Protein AF-A0A1G2T6P6-F1 (afdb_monomer)

Radius of gyration: 22.3 Å; Cα contacts (8 Å, |Δi|>4): 301; chains: 1; bounding box: 44×37×72 Å

Sequence (146 aa):
MTWNLAQNQEDIMKKLFVVVLVALVVGGCVAYPIGGSDGTLLYVPYQVGVFARVVNNCAPLLDLETVNGVVVQGLPYGNSVTVPLISMPFGGSNRRMSLTAKGYTVERQYLGSLTAQFYVSTYQGSRSEVWEVNRLYLPNGRGGCQ

Foldseek 3Di:
DVVVVVVVVVVVVVVVVVVVVVCLQQVQWDWDFPDDDPPDTHTDTAWAWEFEWEAEQFAQFKWKAWPVGTPDGGQGHRDIDTDTFTFGRDDPQKTKTKIKIWHAHPVRHTFAMDIDIDIDGPVRGYYYDYHYCNAGADPVGPTRGD

Secondary structure (DSSP, 8-state):
-HHHHHHHHHHHHHHHHHHHHHHHHHTT-EEEE---STT---EEEE--EEEEEEEE-S-SEEEEEETTEEEEEEEETT-EEEEEEEPPTT--SEEEEEEEEEEE-TT--EEEEEEEEEEEETTT--EEEEEEE---B-TTSS----

pLDDT: mean 79.65, std 15.3, range [50.09,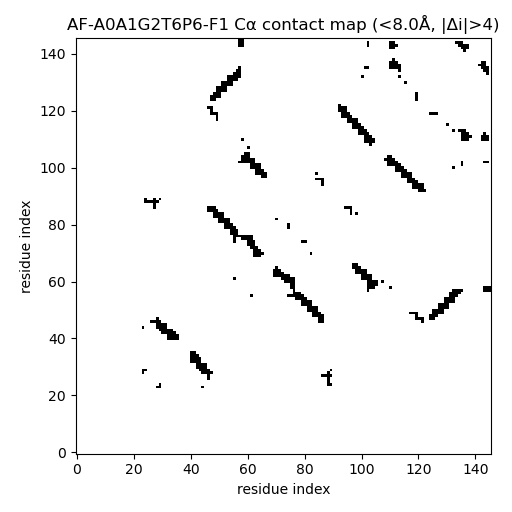 97.56]

Mean predicted aligned error: 11.45 Å

Nearest PDB structures (foldseek):
  5a9d-assembly1_B  TM=3.685E-01  e=5.557E-02  Mus musculus
  2xwx-assembly1_B  TM=5.545E-01  e=1.812E+00  Vibrio cholerae
  5e1v-assembly2_A  TM=3.906E-01  e=2.801E+00  Bacillus subtilis subsp. subtilis str. 168
  6yfi-assembly2_C  TM=2.871E-01  e=4.828E+00  Leviviridae sp.
  6fq0-assembly2_C  TM=3.042E-01  e=5.384E+00  Acinetobacter baumannii

Structure (mmCIF, N/CA/C/O backbone):
data_AF-A0A1G2T6P6-F1
#
_entry.id   AF-A0A1G2T6P6-F1
#
loop_
_atom_site.group_PDB
_atom_site.id
_atom_site.type_symbol
_atom_site.label_atom_id
_atom_site.label_alt_id
_atom_site.label_comp_id
_atom_site.label_asym_id
_atom_site.label_entity_id
_atom_site.label_seq_id
_atom_site.pdbx_PDB_ins_code
_atom_site.Cartn_x
_atom_site.Cartn_y
_atom_site.Cartn_z
_atom_site.occupancy
_atom_site.B_iso_or_equiv
_atom_site.auth_seq_id
_atom_site.auth_comp_id
_atom_site.auth_asym_id
_atom_site.auth_atom_id
_atom_site.pdbx_PDB_model_num
ATOM 1 N N . MET A 1 1 ? 18.632 27.521 -50.936 1.00 50.38 1 MET A N 1
ATOM 2 C CA . MET A 1 1 ? 17.415 27.425 -50.090 1.00 50.38 1 MET A CA 1
ATOM 3 C C . MET A 1 1 ? 17.262 26.086 -49.358 1.00 50.38 1 MET A C 1
ATOM 5 O O . MET A 1 1 ? 16.433 26.008 -48.466 1.00 50.38 1 MET A O 1
ATOM 9 N N . THR A 1 2 ? 18.056 25.053 -49.658 1.00 52.19 2 THR A N 1
ATOM 10 C CA . THR A 1 2 ? 17.966 23.720 -49.024 1.00 52.19 2 THR A CA 1
ATOM 11 C C . THR A 1 2 ? 18.607 23.629 -47.629 1.00 52.19 2 THR A C 1
ATOM 13 O O . THR A 1 2 ? 18.126 22.873 -46.793 1.00 52.19 2 THR A O 1
ATOM 16 N N . TRP A 1 3 ? 19.629 24.445 -47.341 1.00 50.09 3 TRP A N 1
ATOM 17 C CA . TRP A 1 3 ? 20.327 24.469 -46.043 1.00 50.09 3 TRP A CA 1
ATOM 18 C C . TRP A 1 3 ? 19.431 24.875 -44.862 1.00 50.09 3 TRP A C 1
ATOM 20 O O . TRP A 1 3 ? 19.437 24.210 -43.831 1.00 50.09 3 TRP A O 1
ATOM 30 N N . ASN A 1 4 ? 18.581 25.892 -45.035 1.00 56.38 4 ASN A N 1
ATOM 31 C CA . ASN A 1 4 ? 17.688 26.365 -43.968 1.00 56.38 4 ASN A CA 1
ATOM 32 C C . ASN A 1 4 ? 16.598 25.346 -43.602 1.00 56.38 4 ASN A C 1
ATOM 34 O O . ASN A 1 4 ? 16.131 25.334 -42.470 1.00 56.38 4 ASN A O 1
ATOM 38 N N . LEU A 1 5 ? 16.191 24.487 -44.543 1.00 53.84 5 LEU A N 1
ATOM 39 C CA . LEU A 1 5 ? 15.219 23.422 -44.284 1.00 53.84 5 LEU A CA 1
ATOM 40 C C . LEU A 1 5 ? 15.857 22.278 -43.495 1.00 53.84 5 LEU A C 1
ATOM 42 O O . LEU A 1 5 ? 15.279 21.848 -42.504 1.00 53.84 5 LEU A O 1
ATOM 46 N N . ALA A 1 6 ? 17.057 21.835 -43.880 1.00 58.34 6 ALA A N 1
ATOM 47 C CA . ALA A 1 6 ? 17.773 20.771 -43.175 1.00 58.34 6 ALA A CA 1
ATOM 48 C C . ALA A 1 6 ? 18.089 21.158 -41.720 1.00 58.34 6 ALA A C 1
ATOM 50 O O . ALA A 1 6 ? 17.825 20.385 -40.805 1.00 58.34 6 ALA A O 1
ATOM 51 N N . GLN A 1 7 ? 18.553 22.389 -41.502 1.00 60.56 7 GLN A N 1
ATOM 52 C CA . GLN A 1 7 ? 18.909 22.893 -40.175 1.00 60.56 7 GLN A CA 1
ATOM 53 C C . GLN A 1 7 ? 17.677 23.069 -39.270 1.00 60.56 7 GLN A C 1
ATOM 55 O O . GLN A 1 7 ? 17.708 22.722 -38.092 1.00 60.56 7 GLN A O 1
ATOM 60 N N . ASN A 1 8 ? 16.550 23.505 -39.842 1.00 66.25 8 ASN A N 1
ATOM 61 C CA . ASN A 1 8 ? 15.280 23.618 -39.123 1.00 66.25 8 ASN A CA 1
ATOM 62 C C . ASN A 1 8 ? 14.686 22.238 -38.766 1.00 66.25 8 ASN A C 1
ATOM 64 O O . ASN A 1 8 ? 14.136 22.064 -37.683 1.00 66.25 8 ASN A O 1
ATOM 68 N N . GLN A 1 9 ? 14.831 21.229 -39.636 1.00 67.12 9 GLN A N 1
ATOM 69 C CA . GLN A 1 9 ? 14.434 19.847 -39.323 1.00 67.12 9 GLN A CA 1
ATOM 70 C C . GLN A 1 9 ? 15.298 19.237 -38.207 1.00 67.12 9 GLN A C 1
ATOM 72 O O . GLN A 1 9 ? 14.778 18.553 -37.326 1.00 67.12 9 GLN A O 1
ATOM 77 N N . GLU A 1 10 ? 16.602 19.518 -38.206 1.00 70.50 10 GLU A N 1
ATOM 78 C CA . GLU A 1 10 ? 17.533 19.036 -37.182 1.00 70.50 10 GLU A CA 1
ATOM 79 C C . GLU A 1 10 ? 17.234 19.638 -35.798 1.00 70.50 10 GLU A C 1
ATOM 81 O O . GLU A 1 10 ? 17.223 18.922 -34.795 1.00 70.50 10 GLU A O 1
ATOM 86 N N . ASP A 1 11 ? 16.912 20.933 -35.739 1.00 73.06 11 ASP A N 1
ATOM 87 C CA . ASP A 1 11 ? 16.518 21.611 -34.499 1.00 73.06 11 ASP A CA 1
ATOM 88 C C . ASP A 1 11 ? 15.164 21.127 -33.963 1.00 73.06 11 ASP A C 1
ATOM 90 O O . ASP A 1 11 ? 14.991 20.978 -32.748 1.00 73.06 11 ASP A O 1
ATOM 94 N N . ILE A 1 12 ? 14.205 20.831 -34.846 1.00 73.94 12 ILE A N 1
ATOM 95 C CA . ILE A 1 12 ? 12.920 20.232 -34.461 1.00 73.94 12 ILE A CA 1
ATOM 96 C C . ILE A 1 12 ? 13.136 18.819 -33.903 1.00 73.94 12 ILE A C 1
ATOM 98 O O . ILE A 1 12 ? 12.589 18.499 -32.846 1.00 73.94 12 ILE A O 1
ATOM 102 N N . MET A 1 13 ? 13.976 17.996 -34.542 1.00 72.06 13 MET A N 1
ATOM 103 C CA . MET A 1 13 ? 14.312 16.662 -34.031 1.00 72.06 13 MET A CA 1
ATOM 104 C C . MET A 1 13 ? 15.025 16.716 -32.679 1.00 72.06 13 MET A C 1
ATOM 106 O O . MET A 1 13 ? 14.673 15.949 -31.786 1.00 72.06 13 MET A O 1
ATOM 110 N N . LYS A 1 14 ? 15.973 17.642 -32.482 1.00 70.62 14 LYS A N 1
ATOM 111 C CA . LYS A 1 14 ? 16.655 17.826 -31.188 1.00 70.62 14 LYS A CA 1
ATOM 112 C C . LYS A 1 14 ? 15.668 18.204 -30.086 1.00 70.62 14 LYS A C 1
ATOM 114 O O . LYS A 1 14 ? 15.700 17.615 -29.008 1.00 70.62 14 LYS A O 1
ATOM 119 N N . LYS A 1 15 ? 14.748 19.135 -30.360 1.00 72.69 15 LYS A N 1
ATOM 120 C CA . LYS A 1 15 ? 13.702 19.530 -29.403 1.00 72.69 15 LYS A CA 1
ATOM 121 C C . LYS A 1 15 ? 12.754 18.375 -29.086 1.00 72.69 15 LYS A C 1
ATOM 123 O O . LYS A 1 15 ? 12.485 18.132 -27.914 1.00 72.69 15 LYS A O 1
ATOM 128 N N . LEU A 1 16 ? 12.295 17.633 -30.095 1.00 73.44 16 LEU A N 1
ATOM 129 C CA . LEU A 1 16 ? 11.448 16.451 -29.897 1.00 73.44 16 LEU A CA 1
ATOM 130 C C . LEU A 1 16 ? 12.164 15.372 -29.080 1.00 73.44 16 LEU A C 1
ATOM 132 O O . LEU A 1 16 ? 11.576 14.821 -28.155 1.00 73.44 16 LEU A O 1
ATOM 136 N N . PHE A 1 17 ? 13.441 15.116 -29.363 1.00 74.38 17 PHE A N 1
ATOM 137 C CA . PHE A 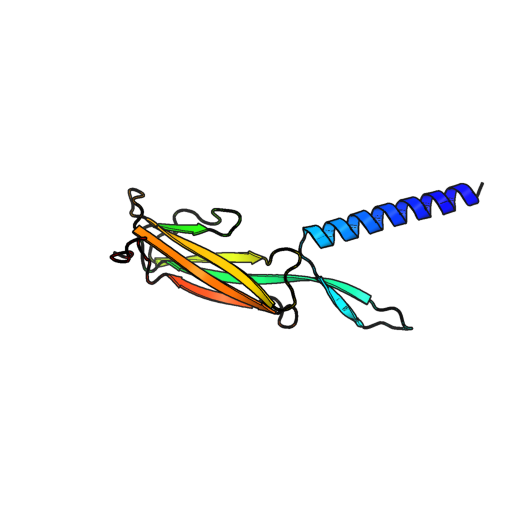1 17 ? 14.245 14.143 -28.630 1.00 74.38 17 PHE A CA 1
ATOM 138 C C . PHE A 1 17 ? 14.403 14.523 -27.153 1.00 74.38 17 PHE A C 1
ATOM 140 O O . PHE A 1 17 ? 14.223 13.679 -26.278 1.00 74.38 17 PHE A O 1
ATOM 147 N N . VAL A 1 18 ? 14.657 15.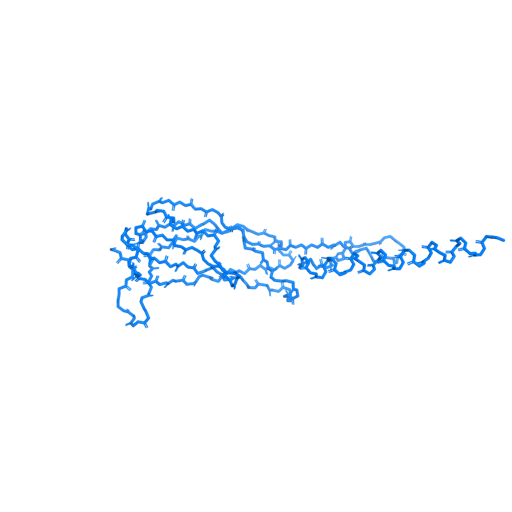803 -26.861 1.00 72.69 18 VAL A N 1
ATOM 148 C CA . VAL A 1 18 ? 14.714 16.315 -25.483 1.00 72.69 18 VAL A CA 1
ATOM 149 C C . VAL A 1 18 ? 13.360 16.173 -24.785 1.00 72.69 18 VAL A C 1
ATOM 151 O O . VAL A 1 18 ? 13.316 15.717 -23.646 1.00 72.69 18 VAL A O 1
ATOM 154 N N . VAL A 1 19 ? 12.252 16.499 -25.457 1.00 71.31 19 VAL A N 1
ATOM 155 C CA . VAL A 1 19 ? 10.900 16.344 -24.892 1.00 71.31 19 VAL A CA 1
ATOM 156 C C . VAL A 1 19 ? 10.595 14.879 -24.572 1.00 71.31 19 VAL A C 1
ATOM 158 O O . VAL A 1 19 ? 10.089 14.590 -23.490 1.00 71.31 19 VAL A O 1
ATOM 161 N N . VAL A 1 20 ? 10.950 13.947 -25.462 1.00 70.94 20 VAL A N 1
ATOM 162 C CA . VAL A 1 20 ? 10.789 12.504 -25.225 1.00 70.94 20 VAL A CA 1
ATOM 163 C C . VAL A 1 20 ? 11.644 12.050 -24.044 1.00 70.94 20 VAL A C 1
ATOM 165 O O . VAL A 1 20 ? 11.134 11.376 -23.154 1.00 70.94 20 VAL A O 1
ATOM 168 N N . LEU A 1 21 ? 12.912 12.460 -23.975 1.00 66.69 21 LEU A N 1
ATOM 169 C CA . LEU A 1 21 ? 13.789 12.152 -22.843 1.00 66.69 21 LEU A CA 1
ATOM 170 C C . LEU A 1 21 ? 13.206 12.647 -21.519 1.00 66.69 21 LEU A C 1
ATOM 172 O O . LEU A 1 21 ? 13.118 11.875 -20.569 1.00 66.69 21 LEU A O 1
ATOM 176 N N . VAL A 1 22 ? 12.755 13.901 -21.465 1.00 66.12 22 VAL A N 1
ATOM 177 C CA . VAL A 1 22 ? 12.132 14.481 -20.267 1.00 66.12 22 VAL A CA 1
ATOM 178 C C . VAL A 1 22 ? 10.846 13.733 -19.899 1.00 66.12 22 VAL A C 1
ATOM 180 O O . VAL A 1 22 ? 10.629 13.444 -18.725 1.00 66.12 22 VAL A O 1
ATOM 183 N N . ALA A 1 23 ? 10.022 13.347 -20.874 1.00 63.22 23 ALA A N 1
ATOM 184 C CA . ALA A 1 23 ? 8.807 12.573 -20.623 1.00 63.22 23 ALA A CA 1
ATOM 185 C C . ALA A 1 23 ? 9.106 11.176 -20.047 1.00 63.22 23 ALA A C 1
ATOM 187 O O . ALA A 1 23 ? 8.442 10.744 -19.106 1.00 63.22 23 ALA A O 1
ATOM 188 N N . LEU A 1 24 ? 10.135 10.488 -20.552 1.00 62.31 24 LEU A N 1
ATOM 189 C CA . LEU A 1 24 ? 10.572 9.187 -20.029 1.00 62.31 24 LEU A CA 1
ATOM 190 C C . LEU A 1 24 ? 11.147 9.295 -18.615 1.00 62.31 24 LEU A C 1
ATOM 192 O O . LEU A 1 24 ? 10.869 8.446 -17.764 1.00 62.31 24 LEU A O 1
ATOM 196 N N . VAL A 1 25 ? 11.902 10.367 -18.375 1.00 61.06 25 VAL A N 1
ATOM 197 C CA . VAL A 1 25 ? 12.490 10.727 -17.083 1.00 61.06 25 VAL A CA 1
ATOM 198 C C . VAL A 1 25 ? 11.394 10.962 -16.042 1.00 61.06 25 VAL A C 1
ATOM 200 O O . VAL A 1 25 ? 11.421 10.355 -14.976 1.00 61.06 25 VAL A O 1
ATOM 203 N N . VAL A 1 26 ? 10.397 11.792 -16.352 1.00 58.38 26 VAL A N 1
ATOM 204 C CA . VAL A 1 26 ? 9.296 12.114 -15.428 1.00 58.38 26 VAL A CA 1
ATOM 205 C C . VAL A 1 26 ? 8.342 10.926 -15.252 1.00 58.38 26 VAL A C 1
ATOM 207 O O . VAL A 1 26 ? 7.855 10.683 -14.151 1.00 58.38 26 VAL A O 1
ATOM 210 N N . GLY A 1 27 ? 8.117 10.140 -16.307 1.00 56.25 27 GLY A N 1
ATOM 211 C CA . GLY A 1 27 ? 7.247 8.963 -16.290 1.00 56.25 27 GLY A CA 1
ATOM 212 C C . GLY A 1 27 ? 7.833 7.736 -15.586 1.00 56.25 27 GLY A C 1
ATOM 213 O O . GLY A 1 27 ? 7.173 6.707 -15.527 1.00 56.25 27 GLY A O 1
ATOM 214 N N . GLY A 1 28 ? 9.063 7.792 -15.072 1.00 55.16 28 GLY A N 1
ATOM 215 C CA . GLY A 1 28 ? 9.693 6.690 -14.334 1.00 55.16 28 GLY A CA 1
ATOM 216 C C . GLY A 1 28 ? 9.944 5.423 -15.132 1.00 55.16 28 GLY A C 1
ATOM 217 O O . GLY A 1 28 ? 10.065 4.328 -14.573 1.00 55.16 28 GLY A O 1
ATOM 218 N N . CYS A 1 29 ? 10.066 5.591 -16.441 1.00 62.84 29 CYS A N 1
ATOM 219 C CA . CYS A 1 29 ? 10.522 4.551 -17.335 1.00 62.84 29 CYS A CA 1
ATOM 220 C C . CYS A 1 29 ? 12.046 4.431 -17.247 1.00 62.84 29 CYS A C 1
ATOM 222 O O . CYS A 1 29 ? 12.761 5.425 -17.147 1.00 62.84 29 CYS A O 1
ATOM 224 N N . VAL A 1 30 ? 12.558 3.206 -17.313 1.00 59.25 30 VAL A N 1
ATOM 225 C CA . VAL A 1 30 ? 13.989 2.948 -17.496 1.00 59.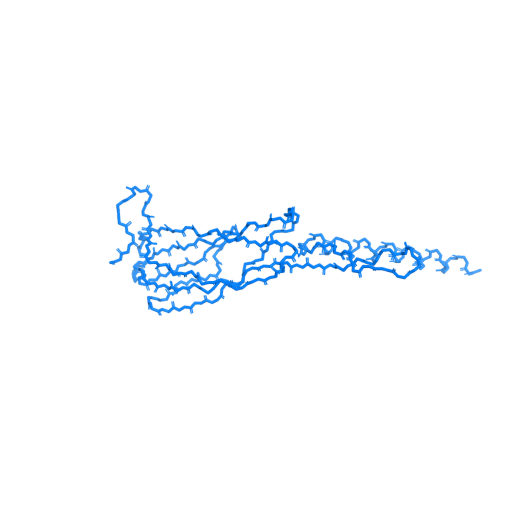25 30 VAL A CA 1
ATOM 226 C C . VAL A 1 30 ? 14.213 2.334 -18.863 1.00 59.25 30 VAL A C 1
ATOM 228 O O . VAL A 1 30 ? 13.436 1.498 -19.310 1.00 59.25 30 VAL A O 1
ATOM 231 N N . ALA A 1 31 ? 15.269 2.786 -19.529 1.00 61.91 31 ALA A N 1
ATOM 232 C CA . ALA A 1 31 ? 15.711 2.264 -20.808 1.00 61.91 31 ALA A CA 1
ATOM 233 C C . ALA A 1 31 ? 16.302 0.857 -20.620 1.00 61.91 31 ALA A C 1
ATOM 235 O O . ALA A 1 31 ? 17.361 0.708 -20.009 1.00 61.91 31 ALA A O 1
ATOM 236 N N . TYR A 1 32 ? 15.626 -0.171 -21.133 1.00 60.25 32 TYR A N 1
ATOM 237 C CA . TYR A 1 32 ? 16.148 -1.537 -21.177 1.00 60.25 32 TYR A CA 1
ATOM 238 C C . TYR A 1 32 ? 16.715 -1.835 -22.576 1.00 60.25 32 TYR A C 1
ATOM 240 O O . TYR A 1 32 ? 16.018 -1.576 -23.563 1.00 60.25 32 TYR A O 1
ATOM 248 N N . PRO A 1 33 ? 17.955 -2.351 -22.693 1.00 62.50 33 PRO A N 1
ATOM 249 C CA . PRO A 1 33 ? 18.525 -2.719 -23.982 1.00 62.50 33 PRO A CA 1
ATOM 250 C C . PRO A 1 33 ? 17.880 -4.017 -24.482 1.00 62.50 33 PRO A C 1
ATOM 252 O O . PRO A 1 33 ? 18.008 -5.056 -23.842 1.00 62.50 33 PRO A O 1
ATOM 255 N N . ILE A 1 34 ? 17.216 -3.982 -25.637 1.00 63.03 34 ILE A N 1
ATOM 256 C CA . ILE A 1 34 ? 16.586 -5.176 -26.240 1.00 63.03 34 ILE A CA 1
ATOM 257 C C . ILE A 1 34 ? 17.443 -5.819 -27.341 1.00 63.03 34 ILE A C 1
ATOM 259 O O . ILE A 1 34 ? 16.967 -6.652 -28.108 1.00 63.03 34 ILE A O 1
ATOM 263 N N . GLY A 1 35 ? 18.724 -5.453 -27.403 1.00 57.88 35 GLY A N 1
ATOM 264 C CA . GLY A 1 35 ? 19.630 -5.848 -28.478 1.00 57.88 35 GLY A CA 1
ATOM 265 C C . GLY A 1 35 ? 19.505 -4.944 -29.705 1.00 57.88 35 GLY A C 1
ATOM 266 O O . GLY A 1 35 ? 18.694 -4.019 -29.747 1.00 57.88 35 GLY A O 1
ATOM 267 N N . GLY A 1 36 ? 20.367 -5.181 -30.690 1.00 53.00 36 GLY A N 1
ATOM 268 C CA . GLY A 1 36 ? 20.429 -4.378 -31.901 1.00 53.00 36 GLY A CA 1
ATOM 269 C C . GLY A 1 36 ? 21.147 -5.090 -33.037 1.00 53.00 36 GLY A C 1
ATOM 270 O O . GLY A 1 36 ? 22.060 -5.881 -32.807 1.00 53.00 36 GLY A O 1
ATOM 271 N N . SER A 1 37 ? 20.709 -4.803 -34.258 1.00 55.38 37 SER A N 1
ATOM 272 C CA . SER A 1 37 ? 21.387 -5.175 -35.500 1.00 55.38 37 SER A CA 1
ATOM 273 C C . SER A 1 37 ? 22.376 -4.061 -35.863 1.00 55.38 37 SER A C 1
ATOM 275 O O . SER A 1 37 ? 22.049 -2.887 -35.699 1.00 55.38 37 SER A O 1
ATOM 277 N N . ASP A 1 38 ? 23.576 -4.417 -36.328 1.00 61.16 38 ASP A N 1
ATOM 278 C CA . ASP A 1 38 ? 24.630 -3.485 -36.776 1.00 61.16 38 ASP A CA 1
ATOM 279 C C . ASP A 1 38 ? 25.134 -2.467 -35.732 1.00 61.16 38 ASP A C 1
ATOM 281 O O . ASP A 1 38 ? 25.295 -1.279 -36.005 1.00 61.16 38 ASP A O 1
ATOM 285 N N . GLY A 1 39 ? 25.407 -2.918 -34.502 1.00 59.53 39 GLY A N 1
ATOM 286 C CA . GLY A 1 39 ? 26.129 -2.117 -33.496 1.00 59.53 39 GLY A CA 1
ATOM 287 C C . GLY A 1 39 ? 25.328 -0.980 -32.847 1.00 59.53 39 GLY A C 1
ATOM 288 O O . GLY A 1 39 ? 25.828 -0.323 -31.935 1.00 59.53 39 GLY A O 1
ATOM 289 N N . THR A 1 40 ? 24.075 -0.773 -33.256 1.00 63.22 40 THR A N 1
ATOM 290 C CA . THR A 1 40 ? 23.176 0.216 -32.651 1.00 63.22 40 THR A CA 1
ATOM 291 C C . THR A 1 40 ? 22.387 -0.430 -31.515 1.00 63.22 40 THR A C 1
ATOM 293 O O . THR A 1 40 ? 21.556 -1.297 -31.761 1.00 63.22 40 THR A O 1
ATOM 296 N N . LEU A 1 41 ? 22.619 -0.026 -30.263 1.00 60.47 41 LEU A N 1
ATOM 297 C CA . LEU A 1 41 ? 21.855 -0.525 -29.113 1.00 60.47 41 LEU A CA 1
ATOM 298 C C . LEU A 1 41 ? 20.454 0.100 -29.094 1.00 60.47 41 LEU A C 1
ATOM 300 O O . LEU A 1 41 ? 20.317 1.315 -28.948 1.00 60.47 41 LEU A O 1
ATOM 304 N N . LEU A 1 42 ? 19.413 -0.728 -29.230 1.00 58.34 42 LEU A N 1
ATOM 305 C CA . LEU A 1 42 ? 18.030 -0.275 -29.136 1.00 58.34 42 LEU A CA 1
ATOM 306 C C . LEU A 1 42 ? 17.564 -0.308 -27.677 1.00 58.34 42 LEU A C 1
ATOM 308 O O . LEU A 1 42 ? 17.661 -1.336 -27.000 1.00 58.34 42 LEU A O 1
ATOM 312 N N . TYR A 1 43 ? 17.042 0.820 -27.203 1.00 60.69 43 TYR A N 1
ATOM 313 C CA . TYR A 1 43 ? 16.563 0.987 -25.835 1.00 60.69 43 TYR A CA 1
ATOM 314 C C . TYR A 1 43 ? 15.063 1.241 -25.824 1.00 60.69 43 TYR A C 1
ATOM 316 O O . TYR A 1 43 ? 14.583 2.148 -26.503 1.00 60.69 43 TYR A O 1
ATOM 324 N N . VAL A 1 44 ? 14.331 0.475 -25.016 1.00 61.53 44 VAL A N 1
ATOM 325 C CA . VAL A 1 44 ? 12.887 0.665 -24.838 1.00 61.53 44 VAL A CA 1
ATOM 326 C C . VAL A 1 44 ? 12.610 1.170 -23.423 1.00 61.53 44 VAL A C 1
ATOM 328 O O . VAL A 1 44 ? 13.131 0.597 -22.462 1.00 61.53 44 VAL A O 1
ATOM 331 N N . PRO A 1 45 ? 11.812 2.240 -23.266 1.00 63.22 45 PRO A N 1
ATOM 332 C CA . PRO A 1 45 ? 11.372 2.695 -21.958 1.00 63.22 45 PRO A CA 1
ATOM 333 C C . PRO A 1 45 ? 10.416 1.685 -21.316 1.00 63.22 45 PRO A C 1
ATOM 335 O O . PRO A 1 45 ? 9.409 1.307 -21.909 1.00 63.22 45 PRO A O 1
ATOM 338 N N . TYR A 1 46 ? 10.717 1.272 -20.086 1.00 65.38 46 TYR A N 1
ATOM 339 C CA . TYR A 1 46 ? 9.925 0.299 -19.339 1.00 65.38 46 TYR A CA 1
ATOM 340 C C . TYR A 1 46 ? 9.682 0.756 -17.895 1.00 65.38 46 TYR A C 1
ATOM 342 O O . TYR A 1 46 ? 10.616 1.104 -17.165 1.00 65.38 46 TYR A O 1
ATOM 350 N N . GLN A 1 47 ? 8.416 0.755 -17.476 1.00 71.69 47 GLN A N 1
ATOM 351 C CA . GLN A 1 47 ? 7.986 1.052 -16.111 1.00 71.69 47 GLN A CA 1
ATOM 352 C C . GLN A 1 47 ? 7.532 -0.243 -15.428 1.00 71.69 47 GLN A C 1
ATOM 354 O O . GLN A 1 47 ? 6.778 -1.021 -16.009 1.00 71.69 47 GLN A O 1
ATOM 359 N N . VAL A 1 48 ? 7.982 -0.465 -14.188 1.00 78.25 48 VAL A N 1
ATOM 360 C CA . VAL A 1 48 ? 7.554 -1.606 -13.361 1.00 78.25 48 VAL A CA 1
ATOM 361 C C . VAL A 1 48 ? 6.772 -1.143 -12.145 1.00 78.25 48 VAL A C 1
ATOM 363 O O . VAL A 1 48 ? 7.032 -0.071 -11.593 1.00 78.25 48 VAL A O 1
ATOM 366 N N . GLY A 1 49 ? 5.840 -1.981 -11.707 1.00 86.38 49 GLY A N 1
ATOM 367 C CA . GLY A 1 49 ? 5.027 -1.729 -10.526 1.00 86.38 49 GLY A CA 1
ATOM 368 C C . GLY A 1 49 ? 4.496 -3.002 -9.878 1.00 86.38 49 GLY A C 1
ATOM 369 O O . GLY A 1 49 ? 4.736 -4.117 -10.349 1.00 86.38 49 GLY A O 1
ATOM 370 N N . VAL A 1 50 ? 3.765 -2.819 -8.782 1.00 90.75 50 VAL A N 1
ATOM 371 C CA . VAL A 1 50 ? 3.028 -3.887 -8.102 1.00 90.75 50 VAL A CA 1
ATOM 372 C C . VAL A 1 50 ? 1.545 -3.582 -8.123 1.00 90.75 50 VAL A C 1
ATOM 374 O O . VAL A 1 50 ? 1.124 -2.512 -7.701 1.00 90.75 50 VAL A O 1
ATOM 377 N N . PHE A 1 51 ? 0.740 -4.545 -8.552 1.00 92.56 51 PHE A N 1
ATOM 378 C CA . PHE A 1 51 ? -0.701 -4.517 -8.326 1.00 92.56 51 PHE A CA 1
ATOM 379 C C . PHE A 1 51 ? -0.985 -5.167 -6.973 1.00 92.56 51 PHE A C 1
ATOM 381 O O . PHE A 1 51 ? -0.990 -6.393 -6.857 1.00 92.56 51 PHE A O 1
ATOM 388 N N . ALA A 1 52 ? -1.163 -4.345 -5.941 1.00 95.31 52 ALA A N 1
ATOM 389 C CA . ALA A 1 52 ? -1.426 -4.815 -4.588 1.00 95.31 52 ALA A CA 1
ATOM 390 C C . ALA A 1 52 ? -2.936 -4.994 -4.390 1.00 95.31 52 ALA A C 1
ATOM 392 O O . ALA A 1 52 ? -3.674 -4.012 -4.307 1.00 95.31 52 ALA A O 1
ATOM 393 N N . ARG A 1 53 ? -3.411 -6.239 -4.305 1.00 97.00 53 ARG A N 1
ATOM 394 C CA . ARG A 1 53 ? -4.776 -6.533 -3.858 1.00 97.00 53 ARG A CA 1
ATOM 395 C C . ARG A 1 53 ? -4.810 -6.469 -2.337 1.00 97.00 53 ARG A C 1
ATOM 397 O O . ARG A 1 53 ? -4.309 -7.369 -1.666 1.00 97.00 53 ARG A O 1
ATOM 404 N N . VAL A 1 54 ? -5.397 -5.409 -1.803 1.00 97.19 54 VAL A N 1
ATOM 405 C CA . VAL A 1 54 ? -5.529 -5.189 -0.365 1.00 97.19 54 VAL A CA 1
ATOM 406 C C . VAL A 1 54 ? -6.881 -5.699 0.104 1.00 97.19 54 VAL A C 1
ATOM 408 O O . VAL A 1 54 ? -7.898 -5.354 -0.492 1.00 97.19 54 VAL A O 1
ATOM 411 N N . VAL A 1 55 ? -6.894 -6.509 1.160 1.00 97.56 55 VAL A N 1
ATOM 412 C CA . VAL A 1 55 ? -8.113 -7.007 1.813 1.00 97.56 55 VAL A CA 1
ATOM 413 C C . VAL A 1 55 ? -8.195 -6.399 3.208 1.00 97.56 55 VAL A C 1
ATOM 415 O O . VAL A 1 55 ? -7.243 -6.515 3.983 1.00 97.56 55 VAL A O 1
ATOM 418 N N . ASN A 1 56 ? -9.305 -5.734 3.529 1.00 96.50 56 ASN A N 1
ATOM 419 C CA . ASN A 1 56 ? -9.525 -5.182 4.861 1.00 96.50 56 ASN A CA 1
ATOM 420 C C . ASN A 1 56 ? -10.194 -6.225 5.765 1.00 96.50 56 ASN A C 1
ATOM 422 O O . ASN A 1 56 ? -11.395 -6.441 5.668 1.00 96.50 56 ASN A O 1
ATOM 426 N N . ASN A 1 57 ? -9.431 -6.817 6.679 1.00 95.44 57 ASN A N 1
ATOM 427 C CA . ASN A 1 57 ? -9.920 -7.796 7.654 1.00 95.44 57 ASN A CA 1
ATOM 428 C C . ASN A 1 57 ? -9.783 -7.287 9.099 1.00 95.44 57 ASN A C 1
ATOM 430 O O . ASN A 1 57 ? -9.768 -8.087 10.032 1.00 95.44 57 ASN A O 1
ATOM 434 N N . CYS A 1 58 ? -9.630 -5.975 9.302 1.00 93.06 58 CYS A N 1
ATOM 435 C CA . CYS A 1 58 ? -9.228 -5.423 10.599 1.00 93.06 58 CYS A CA 1
ATOM 436 C C . CYS A 1 58 ? -10.106 -4.270 11.095 1.00 93.06 58 CYS A C 1
ATOM 438 O O . CYS A 1 58 ? -10.462 -4.239 12.272 1.00 93.06 58 CYS A O 1
ATOM 440 N N . ALA A 1 59 ? -10.437 -3.306 10.233 1.00 94.44 59 ALA A N 1
ATOM 441 C CA . ALA A 1 59 ? -11.129 -2.083 10.639 1.00 94.44 59 ALA A CA 1
ATOM 442 C C . ALA A 1 59 ? -12.475 -1.944 9.915 1.00 94.44 59 ALA A C 1
ATOM 444 O O . ALA A 1 59 ? -12.579 -2.381 8.770 1.00 94.44 59 ALA A O 1
ATOM 445 N N . PRO A 1 60 ? -13.489 -1.290 10.512 1.00 95.44 60 PRO A N 1
ATOM 446 C CA . PRO A 1 60 ? -14.735 -0.973 9.814 1.00 95.44 60 PRO A CA 1
ATOM 447 C C . PRO A 1 60 ? -14.512 -0.233 8.492 1.00 95.44 60 PRO A C 1
ATOM 449 O O . PRO A 1 60 ? -15.122 -0.581 7.482 1.00 95.44 60 PRO A O 1
ATOM 452 N N . LEU A 1 61 ? -13.606 0.749 8.497 1.00 95.94 61 LEU A N 1
ATOM 453 C CA . LEU A 1 61 ? -13.190 1.521 7.329 1.00 95.94 61 LEU A CA 1
ATOM 454 C C . LEU A 1 61 ? -11.663 1.560 7.241 1.00 95.94 61 LEU A C 1
ATOM 456 O O . LEU A 1 61 ? -10.985 1.717 8.258 1.00 95.94 61 LEU A O 1
ATOM 460 N N . LEU A 1 62 ? -11.126 1.454 6.027 1.00 96.38 62 LEU A N 1
ATOM 461 C CA . LEU A 1 62 ? -9.690 1.496 5.773 1.00 96.38 62 LEU A CA 1
ATOM 462 C C . LEU A 1 62 ? -9.352 2.502 4.668 1.00 96.38 62 LEU A C 1
ATOM 464 O O . LEU A 1 62 ? -9.813 2.370 3.534 1.00 96.38 62 LEU A O 1
ATOM 468 N N . ASP A 1 63 ? -8.509 3.476 4.992 1.00 97.00 63 ASP A N 1
ATOM 469 C CA . ASP A 1 63 ? -7.900 4.365 4.005 1.00 97.00 63 ASP A CA 1
ATOM 470 C C . ASP A 1 63 ? -6.547 3.787 3.588 1.00 97.00 63 ASP A C 1
ATOM 472 O O . ASP A 1 63 ? -5.768 3.320 4.424 1.00 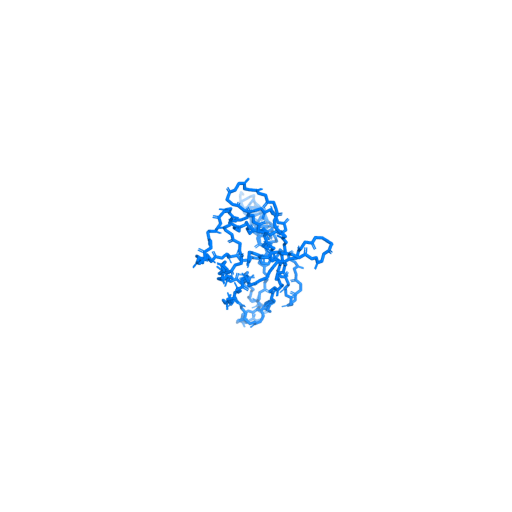97.00 63 ASP A O 1
ATOM 476 N N . LEU A 1 64 ? -6.260 3.818 2.290 1.00 97.06 64 LEU A N 1
ATOM 477 C CA . LEU A 1 64 ? -4.980 3.402 1.730 1.00 97.06 64 LEU A CA 1
ATOM 478 C C . LEU A 1 64 ? -4.242 4.627 1.212 1.00 97.06 64 LEU A C 1
ATOM 480 O O . LEU A 1 64 ? -4.785 5.419 0.442 1.00 97.06 64 LEU A O 1
ATOM 484 N N . GLU A 1 65 ? -2.986 4.754 1.611 1.00 95.31 65 GLU A N 1
ATOM 485 C CA . GLU A 1 65 ? -2.127 5.890 1.318 1.00 95.31 65 GLU A CA 1
ATOM 486 C C . GLU A 1 65 ? -0.796 5.436 0.731 1.00 95.31 65 GLU A C 1
ATOM 488 O O . GLU A 1 65 ? -0.128 4.533 1.236 1.00 95.31 65 GLU A O 1
ATOM 493 N N . THR A 1 66 ? -0.379 6.122 -0.322 1.00 91.31 66 THR A N 1
ATOM 494 C CA . THR A 1 66 ? 0.994 6.072 -0.826 1.00 91.31 66 THR A CA 1
ATOM 495 C C . THR A 1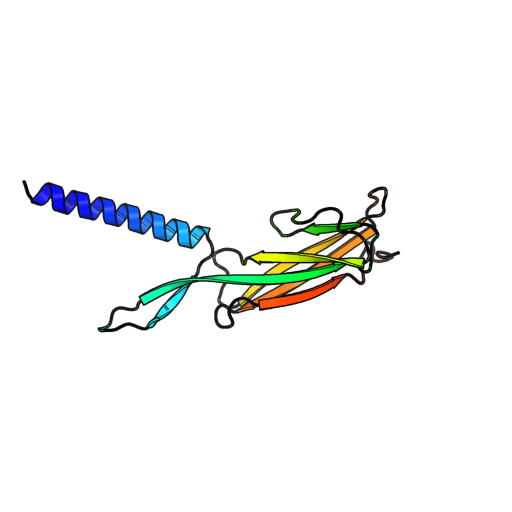 66 ? 1.755 7.299 -0.329 1.00 91.31 66 THR A C 1
ATOM 497 O O . THR A 1 66 ? 1.184 8.192 0.295 1.00 91.31 66 THR A O 1
ATOM 500 N N . VAL A 1 67 ? 3.043 7.400 -0.663 1.00 83.31 67 VAL A N 1
ATOM 501 C CA . VAL A 1 67 ? 3.833 8.620 -0.406 1.00 83.31 67 VAL A CA 1
ATOM 502 C C . VAL A 1 67 ? 3.238 9.877 -1.055 1.00 83.31 67 VAL A C 1
ATOM 504 O O . VAL A 1 67 ? 3.488 10.978 -0.580 1.00 83.31 67 VAL A O 1
ATOM 507 N N . ASN A 1 68 ? 2.425 9.714 -2.104 1.00 81.12 68 ASN A N 1
ATOM 508 C CA . ASN A 1 68 ? 1.780 10.815 -2.817 1.00 81.12 68 ASN A CA 1
ATOM 509 C C . ASN A 1 68 ? 0.415 11.204 -2.219 1.00 81.12 68 ASN A C 1
ATOM 511 O O . ASN A 1 68 ? -0.203 12.153 -2.694 1.00 81.12 68 ASN A O 1
ATOM 515 N N . GLY A 1 69 ? -0.066 10.478 -1.203 1.00 87.56 69 GLY A N 1
ATOM 516 C CA . GLY A 1 69 ? -1.342 10.730 -0.534 1.00 87.56 69 GLY A CA 1
ATOM 517 C C . GLY A 1 69 ? -2.320 9.556 -0.598 1.00 87.56 69 GLY A C 1
ATOM 518 O O . GLY A 1 69 ? -1.954 8.423 -0.932 1.00 87.56 69 GLY A O 1
ATOM 519 N N . VAL A 1 70 ? -3.574 9.845 -0.243 1.00 90.81 70 VAL A N 1
ATOM 520 C CA . VAL A 1 70 ? -4.679 8.878 -0.181 1.00 90.81 70 VAL A CA 1
ATOM 521 C C . VAL A 1 70 ? -5.055 8.416 -1.585 1.00 90.81 70 VAL A C 1
ATOM 523 O O . VAL A 1 70 ? -5.362 9.227 -2.454 1.00 90.81 70 VAL A O 1
ATOM 526 N N . VAL A 1 71 ? -5.041 7.102 -1.794 1.00 93.12 71 VAL A N 1
ATOM 527 C CA . VAL A 1 71 ? -5.415 6.450 -3.058 1.00 93.12 71 VAL A CA 1
ATOM 528 C C . VAL A 1 71 ? -6.764 5.743 -2.977 1.00 93.12 71 VAL A C 1
ATOM 530 O O . VAL A 1 71 ? -7.456 5.627 -3.983 1.00 93.12 71 VAL A O 1
ATOM 533 N N . VAL A 1 72 ? -7.158 5.288 -1.786 1.00 94.81 72 VAL A N 1
ATOM 534 C CA . VAL A 1 72 ? -8.482 4.714 -1.516 1.00 94.81 72 VAL A CA 1
ATOM 535 C C . VAL A 1 72 ? -8.950 5.237 -0.172 1.00 94.81 72 VAL A C 1
ATOM 537 O O . VAL A 1 72 ? -8.166 5.274 0.773 1.00 94.81 72 VAL A O 1
ATOM 540 N N . GLN A 1 73 ? -10.221 5.614 -0.085 1.00 95.69 73 GLN A N 1
ATOM 541 C CA . GLN A 1 73 ? -10.819 6.116 1.142 1.00 95.69 73 GLN A CA 1
ATOM 542 C C . GLN A 1 73 ? -12.015 5.247 1.538 1.00 95.69 73 GLN A C 1
ATOM 544 O O . GLN A 1 73 ? -12.881 4.972 0.708 1.00 95.69 73 GLN A O 1
ATOM 549 N N . GLY A 1 74 ? -12.061 4.822 2.798 1.00 94.75 74 GLY A N 1
ATOM 550 C CA . GLY A 1 74 ? -13.195 4.124 3.391 1.00 94.75 74 GLY A CA 1
ATOM 551 C C . GLY A 1 74 ? -13.461 2.720 2.847 1.00 94.75 74 GLY A C 1
ATOM 552 O O . GLY A 1 74 ? -14.624 2.356 2.700 1.00 94.75 74 GLY A O 1
ATOM 553 N N . LEU A 1 75 ? -12.429 1.920 2.554 1.00 96.75 75 LEU A N 1
ATOM 554 C CA . LEU A 1 75 ? -12.600 0.514 2.167 1.00 96.75 75 LEU A CA 1
ATOM 555 C C . LEU A 1 75 ? -13.274 -0.268 3.318 1.00 96.75 75 LEU A C 1
ATOM 557 O O . LEU A 1 75 ? -12.666 -0.385 4.385 1.00 96.75 75 LEU A O 1
ATOM 561 N N . PRO A 1 76 ? -14.488 -0.822 3.132 1.00 97.06 76 PRO A N 1
ATOM 562 C CA . PRO A 1 76 ? -15.210 -1.497 4.211 1.00 97.06 76 PRO A CA 1
ATOM 563 C C . PRO A 1 76 ? -14.543 -2.795 4.675 1.00 97.06 76 PRO A C 1
ATOM 565 O O . PRO A 1 76 ? -13.821 -3.437 3.907 1.00 97.06 76 PRO A O 1
ATOM 568 N N . TYR A 1 77 ? -14.824 -3.208 5.911 1.00 95.50 77 TYR A N 1
ATOM 569 C CA . TYR A 1 77 ? -14.441 -4.528 6.424 1.00 95.50 77 TYR A CA 1
ATOM 570 C C . TYR A 1 77 ? -14.952 -5.663 5.516 1.00 95.50 77 TYR A C 1
ATOM 572 O O . TYR A 1 77 ? -16.084 -5.626 5.038 1.00 95.50 77 TYR A O 1
ATOM 580 N N . GLY A 1 78 ? -14.115 -6.674 5.282 1.00 95.38 78 GLY A N 1
ATOM 581 C CA . GLY A 1 78 ? -14.385 -7.829 4.420 1.00 95.38 78 GLY A CA 1
ATOM 582 C C . GLY A 1 78 ? -14.216 -7.560 2.921 1.00 95.38 78 GLY A C 1
ATOM 583 O O . GLY A 1 78 ? -14.194 -8.503 2.129 1.00 95.38 78 GLY A O 1
ATOM 584 N N . ASN A 1 79 ? -14.054 -6.298 2.511 1.00 97.50 79 ASN A N 1
ATOM 585 C CA . ASN A 1 79 ? -13.880 -5.939 1.108 1.00 97.50 79 ASN A CA 1
ATOM 586 C C . ASN A 1 79 ? -12.406 -5.911 0.692 1.00 97.50 79 ASN A C 1
ATOM 588 O O . ASN A 1 79 ? -11.483 -5.799 1.504 1.00 97.50 79 ASN A O 1
ATOM 592 N N . SER A 1 80 ? -12.194 -5.979 -0.624 1.00 96.88 80 SER A N 1
ATOM 593 C CA . SER A 1 80 ? -10.870 -5.892 -1.232 1.00 96.88 80 SER A CA 1
ATOM 594 C C . SER A 1 80 ? -10.817 -4.881 -2.366 1.00 96.88 80 SER A C 1
ATOM 596 O O . SER A 1 80 ? -11.786 -4.749 -3.111 1.00 96.88 80 SER A O 1
ATOM 598 N N . VAL A 1 81 ? -9.660 -4.253 -2.556 1.00 97.50 81 VAL A N 1
ATOM 599 C CA . VAL A 1 81 ? -9.384 -3.331 -3.664 1.00 97.50 81 VAL A CA 1
ATOM 600 C C . VAL A 1 81 ? -7.998 -3.600 -4.238 1.00 97.50 81 VAL A C 1
ATOM 602 O O . VAL A 1 81 ? -7.082 -3.977 -3.511 1.00 97.50 81 VAL A O 1
ATOM 605 N N . THR A 1 82 ? -7.829 -3.401 -5.541 1.00 96.69 82 THR A N 1
ATOM 606 C CA . THR A 1 82 ? -6.516 -3.477 -6.189 1.00 96.69 82 THR A CA 1
ATOM 607 C C . THR A 1 82 ? -5.941 -2.076 -6.332 1.00 96.69 82 THR A C 1
ATOM 609 O O . THR A 1 82 ? -6.531 -1.229 -6.998 1.00 96.69 82 THR A O 1
ATOM 612 N N . VAL A 1 83 ? -4.777 -1.843 -5.729 1.00 94.38 83 VAL A N 1
ATOM 613 C CA . VAL A 1 83 ? -4.046 -0.577 -5.800 1.00 94.38 83 VAL A CA 1
ATOM 614 C C . VAL A 1 83 ? -2.833 -0.743 -6.720 1.00 94.38 83 VAL A C 1
ATOM 616 O O . VAL A 1 83 ? -1.960 -1.566 -6.425 1.00 94.38 83 VAL A O 1
ATOM 619 N N . PRO A 1 84 ? -2.739 0.019 -7.825 1.00 90.88 84 PRO A N 1
ATOM 620 C CA . PRO A 1 84 ? -1.533 0.053 -8.638 1.00 90.88 84 PRO A CA 1
ATOM 621 C C . PRO A 1 84 ? -0.454 0.879 -7.927 1.00 90.88 84 PRO A C 1
ATOM 623 O O . PRO A 1 84 ? -0.588 2.086 -7.738 1.00 90.88 84 PRO A O 1
ATOM 626 N N . LEU A 1 85 ? 0.635 0.223 -7.538 1.00 88.56 85 LEU A N 1
ATOM 627 C CA . LEU A 1 85 ? 1.827 0.856 -6.992 1.00 88.56 85 LEU A CA 1
ATOM 628 C C . LEU A 1 85 ? 2.851 0.997 -8.107 1.00 88.56 85 LEU A C 1
ATOM 630 O O . LEU A 1 85 ? 3.368 0.009 -8.628 1.00 88.56 85 LEU A O 1
ATOM 634 N N . ILE A 1 86 ? 3.134 2.239 -8.472 1.00 80.38 86 ILE A N 1
ATOM 635 C CA . ILE A 1 86 ? 4.099 2.568 -9.512 1.00 80.38 86 ILE A CA 1
ATOM 636 C C . ILE A 1 86 ? 5.396 3.005 -8.842 1.00 80.38 86 ILE A C 1
ATOM 638 O O . ILE A 1 86 ? 5.391 3.817 -7.914 1.00 80.38 86 ILE A O 1
ATOM 642 N N . SER A 1 87 ? 6.521 2.465 -9.303 1.00 72.19 87 SER A N 1
ATOM 643 C CA . SER A 1 87 ? 7.815 2.859 -8.764 1.00 72.19 87 SER A CA 1
ATOM 644 C C . SER A 1 87 ? 8.157 4.299 -9.143 1.00 72.19 87 SER A C 1
ATOM 646 O O . SER A 1 87 ? 7.963 4.680 -10.299 1.00 72.19 87 SER A O 1
ATOM 648 N N . MET A 1 88 ? 8.737 5.063 -8.214 1.00 68.06 88 MET A N 1
ATOM 649 C CA . MET A 1 88 ? 9.223 6.409 -8.522 1.00 68.06 88 MET A CA 1
ATOM 650 C C . MET A 1 88 ? 10.236 6.396 -9.681 1.00 68.06 88 MET A C 1
ATOM 652 O O . MET A 1 88 ? 11.037 5.453 -9.783 1.00 68.06 88 MET A O 1
ATOM 656 N N . PRO A 1 89 ? 10.237 7.443 -10.527 1.00 52.66 89 PRO A N 1
ATOM 657 C CA . PRO A 1 89 ? 11.297 7.650 -11.501 1.00 52.66 89 PRO A CA 1
ATOM 658 C C . PRO A 1 89 ? 12.664 7.658 -10.802 1.00 52.66 89 PRO A C 1
ATOM 660 O O . PRO A 1 89 ? 12.823 8.309 -9.774 1.00 52.66 89 PRO A O 1
ATOM 663 N N . PHE A 1 90 ? 13.641 6.921 -11.346 1.00 55.38 90 PHE A N 1
ATOM 664 C CA . PHE A 1 90 ? 15.043 6.831 -10.874 1.00 55.38 90 PHE A CA 1
ATOM 665 C C . PHE A 1 90 ? 15.369 5.935 -9.670 1.00 55.38 90 PHE A C 1
ATOM 667 O O . PHE A 1 90 ? 16.457 6.033 -9.105 1.00 55.38 90 PHE A O 1
ATOM 674 N N . GLY A 1 91 ? 14.512 4.975 -9.321 1.00 54.38 91 GLY A N 1
ATOM 675 C CA . GLY A 1 91 ? 14.936 3.860 -8.468 1.00 54.38 91 GLY A CA 1
ATOM 676 C C . GLY A 1 91 ? 15.877 2.922 -9.232 1.00 54.38 91 GLY A C 1
ATOM 677 O O . GLY A 1 91 ? 15.569 2.565 -10.373 1.00 54.38 91 GLY A O 1
ATOM 678 N N . GLY A 1 92 ? 16.992 2.511 -8.614 1.00 60.66 92 GLY A N 1
ATOM 679 C CA . GLY A 1 92 ? 17.900 1.485 -9.147 1.00 60.66 92 GLY A CA 1
ATOM 680 C C . GLY A 1 92 ? 17.193 0.171 -9.525 1.00 60.66 92 GLY A C 1
ATOM 681 O O . GLY A 1 92 ? 15.967 0.061 -9.498 1.00 60.66 92 GLY A O 1
ATOM 682 N N . SER A 1 93 ? 17.954 -0.865 -9.881 1.00 67.38 93 SER A N 1
ATOM 683 C CA . SER A 1 93 ? 17.386 -2.133 -10.380 1.00 67.38 93 SER A CA 1
ATOM 684 C C . SER A 1 93 ? 16.394 -2.805 -9.421 1.00 67.38 93 SER A C 1
ATOM 686 O O . SER A 1 93 ? 15.507 -3.517 -9.884 1.00 67.38 93 SER A O 1
ATOM 688 N N . ASN A 1 94 ? 16.501 -2.542 -8.114 1.00 70.88 94 ASN A N 1
ATOM 689 C CA . ASN A 1 94 ? 15.543 -2.952 -7.091 1.00 70.88 94 ASN A CA 1
ATOM 690 C C . ASN A 1 94 ? 14.750 -1.746 -6.593 1.00 70.88 94 ASN A C 1
ATOM 692 O O . ASN A 1 94 ? 15.317 -0.783 -6.071 1.00 70.88 94 ASN A O 1
ATOM 696 N N . ARG A 1 95 ? 13.426 -1.815 -6.718 1.00 78.62 95 ARG A N 1
ATOM 697 C CA . ARG A 1 95 ? 12.520 -0.717 -6.382 1.00 78.62 95 ARG A CA 1
ATOM 698 C C . ARG A 1 95 ? 11.613 -1.106 -5.240 1.00 78.62 95 ARG A C 1
ATOM 700 O O . ARG A 1 95 ? 10.996 -2.166 -5.272 1.00 78.62 95 ARG A O 1
ATOM 707 N N . ARG A 1 96 ? 11.527 -0.218 -4.252 1.00 85.19 96 ARG A N 1
ATOM 708 C CA . ARG A 1 96 ? 10.672 -0.362 -3.077 1.00 85.19 96 ARG A CA 1
ATOM 709 C C . ARG A 1 96 ? 9.499 0.606 -3.173 1.00 85.19 96 ARG A C 1
ATOM 711 O O . ARG A 1 96 ? 9.704 1.790 -3.427 1.00 85.19 96 ARG A O 1
ATOM 718 N N . MET A 1 97 ? 8.294 0.103 -2.946 1.00 88.06 97 MET A N 1
ATOM 719 C CA . MET A 1 97 ? 7.055 0.878 -2.902 1.00 88.06 97 MET A CA 1
ATOM 720 C C . MET A 1 97 ? 6.358 0.612 -1.576 1.00 88.06 97 MET A C 1
ATOM 722 O O . MET A 1 97 ? 6.261 -0.533 -1.146 1.00 88.06 97 MET A O 1
ATOM 726 N N . SER A 1 98 ? 5.867 1.663 -0.933 1.00 91.94 98 SER A N 1
ATOM 727 C CA . SER A 1 98 ? 5.153 1.554 0.334 1.00 91.94 98 SER A CA 1
ATOM 728 C C . SER A 1 98 ? 3.672 1.837 0.140 1.00 91.94 98 SER A C 1
ATOM 730 O O . SER A 1 98 ? 3.318 2.834 -0.493 1.00 91.94 98 SER A O 1
ATOM 732 N N . LEU A 1 99 ? 2.830 1.011 0.751 1.00 95.88 99 LEU A N 1
ATOM 733 C CA . LEU A 1 99 ? 1.404 1.275 0.899 1.00 95.88 99 LEU A CA 1
ATOM 734 C C . LEU A 1 99 ? 1.071 1.249 2.385 1.00 95.88 99 LEU A C 1
ATOM 736 O O . LEU A 1 99 ? 1.350 0.269 3.077 1.00 95.88 99 LEU A O 1
ATOM 740 N N . THR A 1 100 ? 0.502 2.339 2.872 1.00 96.25 100 THR A N 1
ATOM 741 C CA . THR A 1 100 ? 0.069 2.487 4.256 1.00 96.25 100 THR A CA 1
ATOM 742 C C . THR A 1 100 ? -1.434 2.315 4.317 1.00 96.25 100 THR A C 1
ATOM 744 O O . THR A 1 100 ? -2.163 2.935 3.555 1.00 96.25 100 THR A O 1
ATOM 747 N N . ALA A 1 101 ? -1.897 1.486 5.237 1.00 96.06 101 ALA A N 1
ATOM 748 C CA . ALA A 1 101 ? -3.296 1.332 5.573 1.00 96.06 101 ALA A CA 1
ATOM 749 C C . ALA A 1 101 ? -3.565 2.045 6.898 1.00 96.06 101 ALA A C 1
ATOM 751 O O . ALA A 1 101 ? -2.828 1.833 7.862 1.00 96.06 101 ALA A O 1
ATOM 752 N N . LYS A 1 102 ? -4.601 2.881 6.951 1.00 95.50 102 LYS A N 1
ATOM 753 C CA . LYS A 1 102 ? -5.085 3.553 8.161 1.00 95.50 102 LYS A CA 1
ATOM 754 C C . LYS A 1 102 ? -6.506 3.095 8.441 1.00 95.50 102 LYS A C 1
ATOM 756 O O . LYS A 1 102 ? -7.379 3.246 7.592 1.00 95.50 102 LYS A O 1
ATOM 761 N N . GLY A 1 103 ? -6.729 2.514 9.613 1.00 94.88 103 GLY A N 1
ATOM 762 C CA . GLY A 1 103 ? -8.050 2.049 10.022 1.00 94.88 103 GLY A CA 1
ATOM 763 C C . GLY A 1 103 ? -8.823 3.108 10.776 1.00 94.88 103 GLY A C 1
ATOM 764 O O . GLY A 1 103 ? -8.250 3.885 11.545 1.00 94.88 103 GLY A O 1
ATOM 765 N N . TYR A 1 104 ? -10.136 3.081 10.589 1.00 94.19 104 TYR A N 1
ATOM 766 C CA . TYR A 1 104 ? -11.078 3.972 11.239 1.00 94.19 104 TYR A CA 1
ATOM 767 C C . TYR A 1 104 ? -12.350 3.232 11.666 1.00 94.19 104 TYR A C 1
ATOM 769 O O . TYR A 1 104 ? -12.753 2.249 11.037 1.00 94.19 104 TYR A O 1
ATOM 777 N N . THR A 1 105 ? -13.003 3.723 12.722 1.00 93.56 105 THR A N 1
ATOM 778 C CA . THR A 1 105 ? -14.381 3.330 13.060 1.00 93.56 105 THR A CA 1
ATOM 779 C C . THR A 1 105 ? -15.379 3.896 12.044 1.00 93.56 105 THR A C 1
ATOM 781 O O . THR A 1 105 ? -15.021 4.706 11.185 1.00 93.56 105 THR A O 1
ATOM 784 N N . VAL A 1 106 ? -16.654 3.510 12.156 1.00 92.44 106 VAL A N 1
ATOM 785 C CA . VAL A 1 106 ? -17.737 4.046 11.310 1.00 92.44 106 VAL A CA 1
ATOM 786 C C . VAL A 1 106 ? -17.904 5.561 11.514 1.00 92.44 106 VAL A C 1
ATOM 788 O O . VAL A 1 106 ? -18.178 6.294 10.568 1.00 92.44 106 VAL A O 1
ATOM 791 N N . GLU A 1 107 ? -17.623 6.054 12.722 1.00 94.25 107 GLU A N 1
ATOM 792 C CA . GLU A 1 107 ? -17.607 7.474 13.101 1.00 94.25 107 GLU A CA 1
ATOM 793 C C . GLU A 1 107 ? -16.295 8.188 12.721 1.00 94.25 107 GLU A C 1
ATOM 795 O O . GLU A 1 107 ? -16.060 9.323 13.133 1.00 94.25 107 GLU A O 1
ATOM 800 N N . ARG A 1 108 ? -15.421 7.532 11.945 1.00 92.31 108 ARG A N 1
ATOM 801 C CA . ARG A 1 108 ? -14.097 8.017 11.523 1.00 92.31 108 ARG A CA 1
ATOM 802 C C . ARG A 1 108 ? -13.105 8.293 12.659 1.00 92.31 108 ARG A C 1
ATOM 804 O O . ARG A 1 108 ? -12.202 9.117 12.511 1.00 92.31 108 ARG A O 1
ATOM 811 N N . GLN A 1 109 ? -13.206 7.575 13.774 1.00 92.56 109 GLN A N 1
ATOM 812 C CA . GLN A 1 109 ? -12.172 7.618 14.810 1.00 92.56 109 GLN A CA 1
ATOM 813 C C . GLN A 1 109 ? -10.975 6.763 14.392 1.00 92.56 109 GLN A C 1
ATOM 815 O O . GLN A 1 109 ? -11.153 5.630 13.952 1.00 92.56 109 GLN A O 1
ATOM 820 N N . TYR A 1 110 ? -9.761 7.301 14.509 1.00 92.25 110 TYR A N 1
ATOM 821 C CA . TYR A 1 110 ? -8.541 6.614 14.080 1.00 92.25 110 TYR A CA 1
ATOM 822 C C . TYR A 1 110 ? -8.222 5.413 14.976 1.00 92.25 110 TYR A C 1
ATOM 824 O O . TYR A 1 110 ? -8.092 5.555 16.192 1.00 92.25 110 TYR A O 1
ATOM 832 N N . LEU A 1 111 ? -8.053 4.245 14.357 1.00 92.62 111 LEU A N 1
ATOM 833 C CA . LEU A 1 111 ? -7.763 2.986 15.040 1.00 92.62 111 LEU A CA 1
ATOM 834 C C . LEU A 1 111 ? -6.288 2.603 14.970 1.00 92.62 111 LEU A C 1
ATOM 836 O O . LEU A 1 111 ? -5.815 1.882 15.833 1.00 92.62 111 LEU A O 1
ATOM 840 N N . GLY A 1 112 ? -5.534 3.091 13.990 1.00 93.94 112 GLY A N 1
ATOM 841 C CA . GLY A 1 112 ? -4.124 2.747 13.836 1.00 93.94 112 GLY A CA 1
ATOM 842 C C . GLY A 1 112 ? -3.715 2.651 12.377 1.00 93.94 112 GLY A C 1
ATOM 843 O O . GLY A 1 112 ? -4.525 2.845 11.469 1.00 93.94 112 GLY A O 1
ATOM 844 N N . SER A 1 113 ? -2.442 2.336 12.151 1.00 94.19 113 SER A N 1
ATOM 845 C CA . SER A 1 113 ? -1.906 2.171 10.803 1.00 94.19 113 SER A CA 1
ATOM 846 C C . SER A 1 113 ? -0.963 0.982 10.683 1.00 94.19 113 SER A C 1
ATOM 848 O O . SER A 1 113 ? -0.419 0.487 11.671 1.00 94.19 113 SER A O 1
ATOM 850 N N . LEU A 1 114 ? -0.784 0.513 9.454 1.00 94.38 114 LEU A N 1
ATOM 851 C CA . LEU 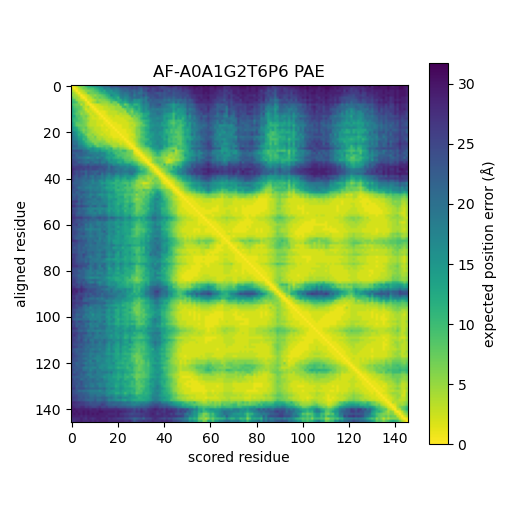A 1 114 ? 0.212 -0.483 9.086 1.00 94.38 114 LEU A CA 1
ATOM 852 C C . LEU A 1 114 ? 0.766 -0.135 7.707 1.00 94.38 114 LEU A C 1
ATOM 854 O O . LEU A 1 114 ? -0.000 0.182 6.804 1.00 94.38 114 LEU A O 1
ATOM 858 N N . THR A 1 115 ? 2.078 -0.236 7.519 1.00 94.75 115 THR A N 1
ATOM 859 C CA . THR A 1 115 ? 2.706 -0.027 6.208 1.00 94.75 115 THR A CA 1
ATOM 860 C C . THR A 1 115 ? 3.276 -1.336 5.688 1.00 94.75 115 THR A C 1
ATOM 862 O O . THR A 1 115 ? 4.116 -1.953 6.344 1.00 94.75 115 THR A O 1
ATOM 865 N N . ALA A 1 116 ? 2.857 -1.736 4.490 1.00 95.06 116 ALA A N 1
ATOM 866 C CA . ALA A 1 116 ? 3.484 -2.806 3.728 1.00 95.06 116 ALA A CA 1
ATOM 867 C C . ALA A 1 116 ? 4.521 -2.234 2.752 1.00 95.06 116 ALA A C 1
ATOM 869 O O . ALA A 1 116 ? 4.352 -1.145 2.197 1.00 95.06 116 ALA A O 1
ATOM 870 N N . GLN A 1 117 ? 5.608 -2.981 2.557 1.00 93.50 117 GLN A N 1
ATOM 871 C CA . GLN A 1 117 ? 6.677 -2.658 1.614 1.00 93.50 117 GLN A CA 1
ATOM 872 C C . GLN A 1 117 ? 6.698 -3.716 0.514 1.00 93.50 117 GLN A C 1
ATOM 874 O O . GLN A 1 117 ? 6.880 -4.900 0.789 1.00 93.50 117 GLN A O 1
ATOM 879 N N . PHE A 1 118 ? 6.543 -3.268 -0.721 1.00 91.50 118 PHE A N 1
ATOM 880 C CA . PHE A 1 118 ? 6.521 -4.081 -1.926 1.00 91.50 118 PHE A CA 1
ATOM 881 C C . PHE A 1 118 ? 7.809 -3.862 -2.711 1.00 91.50 118 PHE A C 1
ATOM 883 O O . PHE A 1 118 ? 8.330 -2.744 -2.759 1.00 91.50 118 PHE A O 1
ATOM 890 N N . TYR A 1 119 ? 8.314 -4.918 -3.345 1.00 88.19 119 TYR A N 1
ATOM 891 C CA . TYR A 1 119 ? 9.602 -4.889 -4.033 1.00 88.19 119 TYR A CA 1
ATOM 892 C C . TYR A 1 119 ? 9.470 -5.422 -5.452 1.00 88.19 119 TYR A C 1
ATOM 894 O O . TYR A 1 119 ? 8.901 -6.484 -5.664 1.00 88.19 119 TYR A O 1
ATOM 902 N N . VAL A 1 120 ? 10.026 -4.716 -6.430 1.00 85.94 120 VAL A N 1
ATOM 903 C CA . VAL A 1 120 ? 10.129 -5.217 -7.808 1.00 85.94 120 VAL A CA 1
ATOM 904 C C . VAL A 1 120 ? 11.521 -4.996 -8.339 1.00 85.94 120 VAL A C 1
ATOM 906 O O . VAL A 1 120 ? 12.170 -3.997 -8.020 1.00 85.94 120 VAL A O 1
ATOM 909 N N . SER A 1 121 ? 11.961 -5.929 -9.173 1.00 80.06 121 SER A N 1
ATOM 910 C CA . SER A 1 121 ? 13.158 -5.741 -9.969 1.00 80.06 121 SER A CA 1
ATOM 911 C C . SER A 1 121 ? 12.785 -5.344 -11.388 1.00 80.06 121 SER A C 1
ATOM 913 O O . SER A 1 121 ? 11.878 -5.926 -11.983 1.00 80.06 121 SER A O 1
ATOM 915 N N . THR A 1 122 ? 13.536 -4.413 -11.973 1.00 72.88 122 THR A N 1
ATOM 916 C CA . THR A 1 122 ? 13.425 -4.089 -13.403 1.00 72.88 122 THR A CA 1
ATOM 917 C C . THR A 1 122 ? 13.618 -5.308 -14.302 1.00 72.88 122 THR A C 1
ATOM 919 O O . THR A 1 122 ? 13.076 -5.332 -15.398 1.00 72.88 122 THR A O 1
ATOM 922 N N . TYR A 1 123 ? 14.357 -6.323 -13.840 1.00 73.94 123 TYR A N 1
ATOM 923 C CA . TYR A 1 123 ? 14.596 -7.564 -14.585 1.00 73.94 123 TYR A CA 1
ATOM 924 C C . TYR A 1 123 ? 13.455 -8.580 -14.471 1.00 73.94 123 TYR A C 1
ATOM 926 O O . TYR A 1 123 ? 13.323 -9.443 -15.330 1.00 73.94 123 TYR A O 1
ATOM 934 N N . GLN A 1 124 ? 12.650 -8.500 -13.410 1.00 77.62 124 GLN A N 1
ATOM 935 C CA . GLN A 1 124 ? 11.526 -9.415 -13.177 1.00 77.62 124 GLN A CA 1
ATOM 936 C C . GLN A 1 124 ? 10.214 -8.887 -13.765 1.00 77.62 124 GLN A C 1
ATOM 938 O O . GLN A 1 124 ? 9.294 -9.664 -13.999 1.00 77.62 124 GLN A O 1
ATOM 943 N N . GLY A 1 125 ? 10.131 -7.579 -14.017 1.00 77.50 125 GLY A N 1
ATOM 944 C CA . GLY A 1 125 ? 8.914 -6.943 -14.502 1.00 77.50 125 GLY A CA 1
ATOM 945 C C . GLY A 1 125 ? 7.901 -6.660 -13.392 1.00 77.50 125 GLY A C 1
ATOM 946 O O . GLY A 1 125 ? 8.182 -6.788 -12.198 1.00 77.50 125 GLY A O 1
ATOM 947 N N . SER A 1 126 ? 6.7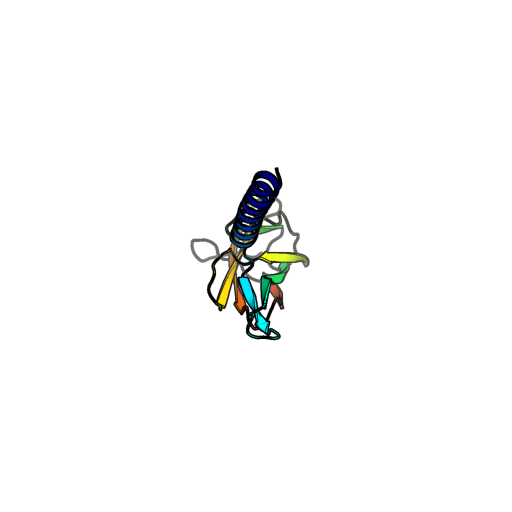15 -6.215 -13.801 1.00 84.38 126 SER A N 1
ATOM 948 C CA . SER A 1 126 ? 5.602 -5.946 -12.885 1.00 84.38 126 SER A CA 1
ATOM 949 C C . SER A 1 126 ? 5.021 -7.238 -12.310 1.00 84.38 126 SER A C 1
ATOM 951 O O . SER A 1 126 ? 4.973 -8.259 -12.993 1.00 84.38 126 SER A O 1
ATOM 953 N N . ARG A 1 127 ? 4.523 -7.187 -11.070 1.00 89.25 127 ARG A N 1
ATOM 954 C CA . ARG A 1 127 ? 3.902 -8.346 -10.403 1.00 89.25 127 ARG A CA 1
ATOM 955 C C . ARG A 1 127 ? 2.615 -7.982 -9.672 1.00 89.25 127 ARG A C 1
ATOM 957 O O . ARG A 1 127 ? 2.350 -6.814 -9.402 1.00 89.25 127 ARG A O 1
ATOM 964 N N . SER A 1 128 ? 1.831 -8.989 -9.315 1.00 92.62 128 SER A N 1
ATOM 965 C CA . SER A 1 128 ? 0.676 -8.857 -8.424 1.00 92.62 128 SER A CA 1
ATOM 966 C C . SER A 1 128 ? 0.992 -9.441 -7.054 1.00 92.62 128 SER A C 1
ATOM 968 O O . SER A 1 128 ? 1.570 -10.524 -6.982 1.00 92.62 128 SER A O 1
ATOM 970 N N . GLU A 1 129 ? 0.566 -8.777 -5.982 1.00 95.06 129 GLU A N 1
ATOM 971 C CA . GLU A 1 129 ? 0.668 -9.303 -4.617 1.00 95.06 129 GLU A CA 1
ATOM 972 C C . GLU A 1 129 ? -0.629 -9.086 -3.847 1.00 95.06 129 GLU A C 1
ATOM 974 O O . GLU A 1 129 ? -1.370 -8.140 -4.110 1.00 95.06 129 GLU A O 1
ATOM 979 N N . VAL A 1 130 ? -0.903 -9.969 -2.889 1.00 96.69 130 VAL A N 1
ATOM 980 C CA . VAL A 1 130 ? -2.042 -9.839 -1.979 1.00 96.69 130 VAL A CA 1
ATOM 981 C C . VAL A 1 130 ? -1.523 -9.392 -0.622 1.00 96.69 130 VAL A C 1
ATOM 983 O O . VAL A 1 130 ? -0.574 -9.971 -0.096 1.00 96.69 130 VAL A O 1
ATOM 986 N N . TRP A 1 131 ? -2.156 -8.372 -0.052 1.00 97.00 131 TRP A N 1
ATOM 987 C CA . TRP A 1 131 ? -1.893 -7.925 1.306 1.00 97.00 131 TRP A CA 1
ATOM 988 C C . TRP A 1 131 ? -3.181 -7.925 2.120 1.00 97.00 131 TRP A C 1
ATOM 990 O O . TRP A 1 131 ? -4.103 -7.148 1.875 1.00 97.00 131 TRP A O 1
ATOM 1000 N N . GLU A 1 132 ? -3.231 -8.802 3.112 1.00 96.38 132 GLU A N 1
ATOM 1001 C CA . GLU A 1 132 ? -4.328 -8.854 4.067 1.00 96.38 132 GLU A CA 1
ATOM 1002 C C . GLU A 1 132 ? -4.009 -7.967 5.270 1.00 96.38 132 GLU A C 1
ATOM 1004 O O . GLU A 1 132 ? -3.053 -8.201 6.021 1.00 96.38 132 GLU A O 1
ATOM 1009 N N . VAL A 1 133 ? -4.813 -6.924 5.459 1.00 94.62 133 VAL A N 1
ATOM 1010 C CA . VAL A 1 133 ? -4.712 -6.042 6.620 1.00 94.62 133 VAL A CA 1
ATOM 1011 C C . VAL A 1 133 ? -5.473 -6.694 7.764 1.00 94.62 133 VAL A C 1
ATOM 1013 O O . VAL A 1 133 ? -6.655 -6.442 7.971 1.00 94.62 133 VAL A O 1
ATOM 1016 N N . ASN A 1 134 ? -4.763 -7.561 8.485 1.00 93.50 134 ASN A N 1
ATOM 1017 C CA . ASN A 1 134 ? -5.278 -8.320 9.631 1.00 93.50 134 ASN A CA 1
ATOM 1018 C C . ASN A 1 134 ? -4.908 -7.674 10.981 1.00 93.50 134 ASN A C 1
ATOM 1020 O O . ASN A 1 134 ? -5.303 -8.158 12.037 1.00 93.50 134 ASN A O 1
ATOM 1024 N N . ARG A 1 135 ? -4.083 -6.619 10.963 1.00 91.88 135 ARG A N 1
ATOM 1025 C CA . ARG A 1 135 ? -3.641 -5.878 12.152 1.00 91.88 135 ARG A CA 1
ATOM 1026 C C . ARG A 1 135 ? -3.363 -4.418 11.824 1.00 91.88 135 ARG A C 1
ATOM 1028 O O . ARG A 1 135 ? -2.894 -4.119 10.727 1.00 91.88 135 ARG A O 1
ATOM 1035 N N . LEU A 1 136 ? -3.556 -3.539 12.799 1.00 92.31 136 LEU A N 1
ATOM 1036 C CA . LEU A 1 136 ? -3.069 -2.161 12.770 1.00 92.31 136 LEU A CA 1
ATOM 1037 C C . LEU A 1 136 ? -2.361 -1.848 14.085 1.00 92.31 136 LEU A C 1
ATOM 1039 O O . LEU A 1 136 ? -2.562 -2.532 15.089 1.00 92.31 136 LEU A O 1
ATOM 1043 N N . TYR A 1 137 ? -1.526 -0.815 14.064 1.00 89.88 137 TYR A N 1
ATOM 1044 C CA . TYR A 1 137 ? -0.802 -0.350 15.235 1.00 89.88 137 TYR A CA 1
ATOM 1045 C C . TYR A 1 137 ? -1.177 1.090 15.551 1.00 89.88 137 TYR A C 1
ATOM 1047 O O . TYR A 1 137 ? -1.035 1.989 14.714 1.00 89.88 137 TYR A O 1
ATOM 1055 N N . LEU A 1 138 ? -1.621 1.319 16.785 1.00 87.06 138 LEU A N 1
ATOM 1056 C CA . LEU A 1 138 ? -1.626 2.660 17.351 1.00 87.06 138 LEU A CA 1
ATOM 1057 C C . LEU A 1 138 ? -0.183 3.14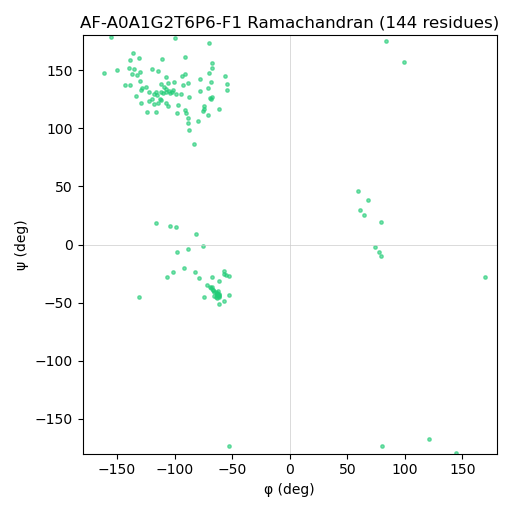5 17.573 1.00 87.06 138 LEU A C 1
ATOM 1059 O O . LEU A 1 138 ? 0.697 2.327 17.851 1.00 87.06 138 LEU A O 1
ATOM 1063 N N . PRO A 1 139 ? 0.069 4.468 17.534 1.00 78.56 139 PRO A N 1
ATOM 1064 C CA . PRO A 1 139 ? 1.395 5.040 17.795 1.00 78.56 139 PRO A CA 1
ATOM 1065 C C . PRO A 1 139 ? 2.022 4.579 19.122 1.00 78.56 139 PRO A C 1
ATOM 1067 O O . PRO A 1 139 ? 3.239 4.488 19.232 1.00 78.56 139 PRO A O 1
ATOM 1070 N N . ASN A 1 140 ? 1.184 4.218 20.101 1.00 77.94 140 ASN A N 1
ATOM 1071 C CA . ASN A 1 140 ? 1.591 3.765 21.434 1.00 77.94 140 ASN A CA 1
ATOM 1072 C C . ASN A 1 140 ? 1.461 2.235 21.624 1.00 77.94 140 ASN A C 1
ATOM 1074 O O . ASN A 1 140 ? 1.455 1.739 22.749 1.00 77.94 140 ASN A O 1
ATOM 1078 N N . GLY A 1 141 ? 1.330 1.474 20.533 1.00 65.44 141 GLY A N 1
ATOM 1079 C CA . GLY A 1 141 ? 1.522 0.020 20.496 1.00 65.44 141 GLY A CA 1
ATOM 1080 C C . GLY A 1 141 ? 0.395 -0.864 21.047 1.00 65.44 141 GLY A C 1
ATOM 1081 O O . GLY A 1 141 ? 0.482 -2.081 20.901 1.00 65.44 141 GLY A O 1
ATOM 1082 N N . ARG A 1 142 ? -0.665 -0.310 21.651 1.00 57.38 142 ARG A N 1
ATOM 1083 C CA . ARG A 1 142 ? -1.808 -1.096 22.158 1.00 57.38 142 ARG A CA 1
ATOM 1084 C C . ARG A 1 142 ? -3.095 -0.754 21.416 1.00 57.38 142 ARG A C 1
ATOM 1086 O O . ARG A 1 142 ? -3.587 0.353 21.580 1.00 57.38 142 ARG A O 1
ATOM 1093 N N . GLY A 1 143 ? -3.634 -1.723 20.671 1.00 62.91 143 GLY A N 1
ATOM 1094 C CA . GLY A 1 143 ? -4.880 -1.625 19.897 1.00 62.91 143 GLY A CA 1
ATOM 1095 C C . GLY A 1 143 ? -4.655 -1.361 18.402 1.00 62.91 143 GLY A C 1
ATOM 1096 O O . GLY A 1 143 ? -3.596 -0.861 18.011 1.00 62.91 143 GLY A O 1
ATOM 1097 N N . GLY A 1 144 ? -5.642 -1.727 17.575 1.00 72.56 144 GLY A N 1
ATOM 1098 C CA . GLY A 1 144 ? -5.629 -1.388 16.151 1.00 72.56 144 GLY A CA 1
ATOM 1099 C C . GLY A 1 144 ? -6.671 -2.062 15.263 1.00 72.56 144 GLY A C 1
ATOM 1100 O O . GLY A 1 144 ? -7.098 -1.457 14.287 1.00 72.56 144 GLY A O 1
ATOM 1101 N N . CYS A 1 145 ? -7.134 -3.256 15.613 1.00 77.38 145 CYS A N 1
ATOM 1102 C CA . CYS A 1 145 ? -8.343 -3.836 15.022 1.00 77.38 145 CYS A CA 1
ATOM 1103 C C . CYS A 1 145 ? -9.442 -3.893 16.071 1.00 77.38 145 CYS A C 1
ATOM 1105 O O . CYS A 1 145 ? -9.138 -3.839 17.268 1.00 77.38 145 CYS A O 1
ATOM 1107 N N . GLN A 1 146 ? -10.687 -3.982 15.607 1.00 61.28 146 GLN A N 1
ATOM 1108 C CA . GLN A 1 146 ? -11.786 -4.430 16.460 1.00 61.28 146 GLN A CA 1
ATOM 1109 C C . GLN A 1 146 ? -11.573 -5.880 16.895 1.00 61.28 146 GLN A C 1
ATOM 1111 O O . GLN A 1 146 ? -11.049 -6.668 16.074 1.00 61.28 146 GLN A O 1
#

Solvent-accessible surface area (backbone atoms only — not comparable to full-atom values): 8089 Å² total; per-residue (Å²): 125,66,66,66,53,55,54,51,51,52,53,50,49,52,53,52,51,51,52,51,51,50,50,37,52,73,66,21,35,43,73,45,76,78,56,57,77,90,88,47,81,39,66,46,76,47,70,46,37,38,40,35,36,37,32,30,66,25,27,58,18,31,32,33,30,40,93,92,41,78,79,42,78,61,43,40,51,80,39,70,51,74,45,82,44,71,46,64,49,86,57,63,65,67,34,75,44,57,44,34,40,38,24,20,43,92,88,64,47,80,36,23,37,41,74,50,79,46,77,42,36,72,89,73,42,59,48,76,46,79,45,74,39,69,60,33,39,26,98,84,71,72,58,21,46,122

Organism: NCBI:txid1802739